Protein AF-A0A926UR91-F1 (afdb_monomer_lite)

Foldseek 3Di:
DAPPDPPPLSLLLLLLLQLLQLCLPARAQGKDFVVSSVVPAPPPYDPVSCVVSVVVCVVQVQWDFDADPVRHTGIIHGHPSVLVSSVVQVPPPPDDHPDDDDDPVSVVSVVVSVVPDDDPPPPPPPPPPPDDDDDD

Organism: NCBI:txid2949581

Sequence (136 aa):
MALIGNDENKIQRAKTRVLLVLWAVAGVDQALGKGKIEPLTRTKEKASDYDEVFAALEADGAIALTRLKNGNIKNATLTQVGFELLGEYLRSPDFEFEGTQIGARMGNYLVKWIAHVPTVAIASDSSTDEAVVAEG

pLDDT: mean 77.17, std 15.92, range [38.97, 93.44]

Structure (mmCIF, N/CA/C/O backbone):
data_AF-A0A926UR91-F1
#
_entry.id   AF-A0A926UR91-F1
#
loop_
_atom_site.group_PDB
_atom_site.id
_atom_site.type_symbol
_atom_site.label_atom_id
_atom_site.label_alt_id
_atom_site.label_comp_id
_atom_site.label_asym_id
_atom_site.label_entity_id
_atom_site.label_seq_id
_atom_site.pdbx_PDB_ins_code
_atom_site.Cartn_x
_atom_site.Cartn_y
_atom_site.Cartn_z
_atom_site.occupancy
_atom_site.B_iso_or_equiv
_atom_site.auth_seq_id
_atom_site.auth_comp_id
_atom_site.auth_asym_id
_atom_site.auth_atom_id
_atom_site.pdbx_PDB_model_num
ATOM 1 N N . MET A 1 1 ? 0.876 11.531 -16.060 1.00 42.91 1 MET A N 1
ATOM 2 C CA . MET A 1 1 ? 0.671 10.383 -16.969 1.00 42.91 1 MET A CA 1
ATOM 3 C C . MET A 1 1 ? -0.262 9.486 -16.197 1.00 42.91 1 MET A C 1
ATOM 5 O O . MET A 1 1 ? 0.096 9.166 -15.074 1.00 42.91 1 MET A O 1
ATOM 9 N N . ALA A 1 2 ? -1.477 9.260 -16.694 1.00 41.19 2 ALA A N 1
ATOM 10 C CA . ALA A 1 2 ? -2.464 8.471 -15.964 1.00 41.19 2 ALA A CA 1
ATOM 11 C C . ALA A 1 2 ? -1.935 7.043 -15.759 1.00 41.19 2 ALA A C 1
ATOM 13 O O . ALA A 1 2 ? -1.176 6.553 -16.599 1.00 41.19 2 ALA A O 1
ATOM 14 N N . LEU A 1 3 ? -2.371 6.371 -14.692 1.00 51.16 3 LEU A N 1
ATOM 15 C CA . LEU A 1 3 ? -2.199 4.916 -14.543 1.00 51.16 3 LEU A CA 1
ATOM 16 C C . LEU A 1 3 ? -2.975 4.124 -15.620 1.00 51.16 3 LEU A C 1
ATOM 18 O O . LEU A 1 3 ? -2.875 2.904 -15.692 1.00 51.16 3 LEU A O 1
ATOM 22 N N . ILE A 1 4 ? -3.712 4.824 -16.490 1.00 45.75 4 ILE A N 1
ATOM 23 C CA . ILE A 1 4 ? -4.507 4.258 -17.572 1.00 45.75 4 ILE A CA 1
ATOM 24 C C . ILE A 1 4 ? -3.596 3.853 -18.731 1.00 45.75 4 ILE A C 1
ATOM 26 O O . ILE A 1 4 ? -3.119 4.679 -19.514 1.00 45.75 4 ILE A O 1
ATOM 30 N N . GLY A 1 5 ? -3.405 2.545 -18.831 1.00 43.03 5 GLY A N 1
ATOM 31 C CA . GLY A 1 5 ? -2.848 1.855 -19.981 1.00 43.03 5 GLY A CA 1
ATOM 32 C C . GLY A 1 5 ? -2.366 0.483 -19.555 1.00 43.03 5 GLY A C 1
ATOM 33 O O . GLY A 1 5 ? -1.215 0.401 -19.163 1.00 43.03 5 GLY A O 1
ATOM 34 N N . ASN A 1 6 ? -3.273 -0.507 -19.577 1.00 50.28 6 ASN A N 1
ATOM 35 C CA . ASN A 1 6 ? -3.139 -1.979 -19.646 1.00 50.28 6 ASN A CA 1
ATOM 36 C C . ASN A 1 6 ? -1.925 -2.717 -19.031 1.00 50.28 6 ASN A C 1
ATOM 38 O O . ASN A 1 6 ? -1.774 -3.916 -19.247 1.00 50.28 6 ASN A O 1
ATOM 42 N N . ASP A 1 7 ? -1.082 -2.049 -18.260 1.00 63.00 7 ASP A N 1
ATOM 43 C CA . ASP A 1 7 ? 0.088 -2.608 -17.613 1.00 63.00 7 ASP A CA 1
ATOM 44 C C . ASP A 1 7 ? -0.348 -3.038 -16.218 1.00 63.00 7 ASP A C 1
ATOM 46 O O . ASP A 1 7 ? -0.222 -2.293 -15.245 1.00 63.00 7 ASP A O 1
ATOM 50 N N . GLU A 1 8 ? -0.885 -4.250 -16.126 1.00 68.38 8 GLU A N 1
ATOM 51 C CA . GLU A 1 8 ? -1.222 -4.924 -14.867 1.00 68.38 8 GLU A CA 1
ATOM 52 C C . GLU A 1 8 ? -0.084 -4.799 -13.836 1.00 68.38 8 GLU A C 1
ATOM 54 O O . GLU A 1 8 ? -0.311 -4.472 -12.670 1.00 68.38 8 GLU A O 1
ATOM 59 N N . ASN A 1 9 ? 1.161 -4.866 -14.317 1.00 76.56 9 ASN A N 1
ATOM 60 C CA . ASN A 1 9 ? 2.378 -4.618 -13.550 1.00 76.56 9 ASN A CA 1
ATOM 61 C C . ASN A 1 9 ? 2.452 -3.219 -12.909 1.00 76.56 9 ASN A C 1
ATOM 63 O O . ASN A 1 9 ? 2.923 -3.090 -11.783 1.00 76.56 9 ASN A O 1
ATOM 67 N N . LYS A 1 10 ? 1.992 -2.146 -13.568 1.00 77.38 10 LYS A N 1
ATOM 68 C CA . LYS A 1 10 ? 1.986 -0.791 -12.977 1.00 77.38 10 LYS A CA 1
ATOM 69 C C . LYS A 1 10 ? 0.974 -0.679 -11.844 1.00 77.38 10 LYS A C 1
ATOM 71 O O . LYS A 1 10 ? 1.279 -0.093 -10.807 1.00 77.38 10 LYS A O 1
ATOM 76 N N . ILE A 1 11 ? -0.216 -1.247 -12.030 1.00 79.06 11 ILE A N 1
ATOM 77 C CA . ILE A 1 11 ? -1.249 -1.265 -10.989 1.00 79.06 11 ILE A CA 1
ATOM 78 C C . ILE A 1 11 ? -0.762 -2.100 -9.805 1.00 79.06 11 ILE A C 1
ATOM 80 O O . ILE A 1 11 ? -0.861 -1.648 -8.667 1.00 79.06 11 ILE A O 1
ATOM 84 N N . GLN A 1 12 ? -0.165 -3.267 -10.058 1.00 84.25 12 GLN A N 1
ATOM 85 C CA . GLN A 1 12 ? 0.404 -4.116 -9.015 1.00 84.25 12 GLN A CA 1
ATOM 86 C C . GLN A 1 12 ? 1.519 -3.400 -8.243 1.00 84.25 12 GLN A C 1
ATOM 88 O O . GLN A 1 12 ? 1.492 -3.373 -7.017 1.00 84.25 12 GLN A O 1
ATOM 93 N N . ARG A 1 13 ? 2.452 -2.724 -8.922 1.00 86.38 13 ARG A N 1
ATOM 94 C CA . ARG A 1 13 ? 3.496 -1.934 -8.249 1.00 86.38 13 ARG A CA 1
ATOM 95 C C . ARG A 1 13 ? 2.903 -0.801 -7.411 1.00 86.38 13 ARG A C 1
ATOM 97 O O . ARG A 1 13 ? 3.319 -0.600 -6.268 1.00 86.38 13 ARG A O 1
ATOM 104 N N . ALA A 1 14 ? 1.884 -0.103 -7.914 1.00 85.56 14 ALA A N 1
ATOM 105 C CA . ALA A 1 14 ? 1.165 0.907 -7.142 1.00 85.56 14 ALA A CA 1
ATOM 106 C C . ALA A 1 14 ? 0.481 0.310 -5.897 1.00 85.56 14 ALA A C 1
ATOM 108 O O . ALA A 1 14 ? 0.626 0.876 -4.809 1.00 85.56 14 ALA A O 1
ATOM 109 N N . LYS A 1 15 ? -0.179 -0.852 -6.029 1.00 88.81 15 LYS A N 1
ATOM 110 C CA . LYS A 1 15 ? -0.749 -1.626 -4.913 1.00 88.81 15 LYS A CA 1
ATOM 111 C C . LYS A 1 15 ? 0.327 -1.957 -3.872 1.00 88.81 15 LYS A C 1
ATOM 113 O O . LYS A 1 15 ? 0.156 -1.623 -2.700 1.00 88.81 15 LYS A O 1
ATOM 118 N N . THR A 1 16 ? 1.468 -2.508 -4.292 1.00 91.06 16 THR A N 1
ATOM 119 C CA . THR A 1 16 ? 2.590 -2.855 -3.403 1.00 91.06 16 THR A CA 1
ATOM 120 C C . THR A 1 16 ? 3.111 -1.643 -2.639 1.00 91.06 16 THR A C 1
ATOM 122 O O . THR A 1 16 ? 3.312 -1.720 -1.429 1.00 91.06 16 THR A O 1
ATOM 125 N N . ARG A 1 17 ? 3.279 -0.489 -3.302 1.00 88.88 17 ARG A N 1
ATOM 126 C CA . ARG A 1 17 ? 3.713 0.754 -2.636 1.00 88.88 17 ARG A CA 1
ATOM 127 C C . ARG A 1 17 ? 2.721 1.199 -1.560 1.00 88.88 17 ARG A C 1
ATOM 129 O O . ARG A 1 17 ? 3.149 1.595 -0.478 1.00 88.88 17 ARG A O 1
ATOM 136 N N . VAL A 1 18 ? 1.417 1.136 -1.841 1.00 88.81 18 VAL A N 1
ATOM 137 C CA . VAL A 1 18 ? 0.369 1.501 -0.873 1.00 88.81 18 VAL A CA 1
ATOM 138 C C . VAL A 1 18 ? 0.404 0.568 0.336 1.00 88.81 18 VAL A C 1
ATOM 140 O O . VAL A 1 18 ? 0.469 1.048 1.469 1.00 88.81 18 VAL A O 1
ATOM 143 N N . LEU A 1 19 ? 0.430 -0.746 0.107 1.00 92.00 19 LEU A N 1
ATOM 144 C CA . LEU A 1 19 ? 0.460 -1.749 1.173 1.00 92.00 19 LEU A CA 1
ATOM 145 C C . LEU A 1 19 ? 1.725 -1.633 2.037 1.00 92.00 19 LEU A C 1
ATOM 147 O O . LEU A 1 19 ? 1.632 -1.624 3.265 1.00 92.00 19 LEU A O 1
ATOM 151 N N . LEU A 1 20 ? 2.895 -1.451 1.414 1.00 92.25 20 LEU A N 1
ATOM 152 C CA . LEU A 1 20 ? 4.171 -1.303 2.119 1.00 92.25 20 LEU A CA 1
ATOM 153 C C . LEU A 1 20 ? 4.178 -0.081 3.042 1.00 92.25 20 LEU A C 1
ATOM 155 O O . LEU A 1 20 ? 4.716 -0.132 4.146 1.00 92.25 20 LEU A O 1
ATOM 159 N N . VAL A 1 21 ? 3.563 1.023 2.618 1.00 89.75 21 VAL A N 1
ATOM 160 C CA . VAL A 1 21 ? 3.482 2.240 3.436 1.00 89.75 21 VAL A CA 1
ATOM 161 C C . VAL A 1 21 ? 2.463 2.145 4.541 1.00 89.75 21 VAL A C 1
ATOM 163 O O . VAL A 1 21 ? 2.750 2.599 5.648 1.00 89.75 21 VAL A O 1
ATOM 166 N N . LEU A 1 22 ? 1.304 1.551 4.273 1.00 90.44 22 LEU A N 1
ATOM 167 C CA . LEU A 1 22 ? 0.333 1.283 5.325 1.00 90.44 22 LEU A CA 1
ATOM 168 C C . LEU A 1 22 ? 0.973 0.443 6.431 1.00 90.44 22 LEU A C 1
ATOM 170 O O . LEU A 1 22 ? 0.940 0.838 7.597 1.00 90.44 22 LEU A O 1
ATOM 174 N N . TRP A 1 23 ? 1.671 -0.627 6.048 1.00 92.94 23 TRP A N 1
ATOM 175 C CA . TRP A 1 23 ? 2.408 -1.461 6.985 1.00 92.94 23 TRP A CA 1
ATOM 176 C C . TRP A 1 23 ? 3.509 -0.686 7.724 1.00 92.94 23 TRP A C 1
ATOM 178 O O . TRP A 1 23 ? 3.584 -0.723 8.947 1.00 92.94 23 TRP A O 1
ATOM 188 N N . ALA A 1 24 ? 4.356 0.061 7.014 1.00 90.19 24 ALA A N 1
ATOM 189 C CA . ALA A 1 24 ? 5.521 0.688 7.635 1.00 90.19 24 ALA A CA 1
ATOM 190 C C . ALA A 1 24 ? 5.196 1.916 8.505 1.00 90.19 24 ALA A C 1
ATOM 192 O O . ALA A 1 24 ? 6.011 2.296 9.350 1.00 90.19 24 ALA A O 1
ATOM 193 N N . VAL A 1 25 ? 4.058 2.579 8.268 1.00 88.44 25 VAL A N 1
ATOM 194 C CA . VAL A 1 25 ? 3.656 3.799 8.989 1.00 88.44 25 VAL A CA 1
ATOM 195 C C . VAL A 1 25 ? 2.644 3.512 10.094 1.00 88.44 25 VAL A C 1
ATOM 197 O O . VAL A 1 25 ? 2.725 4.152 11.142 1.00 88.44 25 VAL A O 1
ATOM 200 N N . ALA A 1 26 ? 1.694 2.605 9.863 1.00 86.81 26 ALA A N 1
ATOM 201 C CA . ALA A 1 26 ? 0.642 2.272 10.823 1.00 86.81 26 ALA A CA 1
ATOM 202 C C . ALA A 1 26 ? 0.734 0.817 11.308 1.00 86.81 26 ALA A C 1
ATOM 204 O O . ALA A 1 26 ? 0.497 0.546 12.476 1.00 86.81 26 ALA A O 1
ATOM 205 N N . GLY A 1 27 ? 1.133 -0.115 10.446 1.00 86.31 27 GLY A N 1
ATOM 206 C CA . GLY A 1 27 ? 1.093 -1.544 10.752 1.00 86.31 27 GLY A CA 1
ATOM 207 C C . GLY A 1 27 ? -0.244 -2.175 10.367 1.00 86.31 27 GLY A C 1
ATOM 208 O O . GLY A 1 27 ? -1.081 -1.550 9.713 1.00 86.31 27 GLY A O 1
ATOM 209 N N . VAL A 1 28 ? -0.419 -3.442 10.738 1.00 87.44 28 VAL A N 1
ATOM 210 C CA . VAL A 1 28 ? -1.650 -4.205 10.475 1.00 87.44 28 VAL A CA 1
ATOM 211 C C . VAL A 1 28 ? -2.744 -3.767 11.454 1.00 87.44 28 VAL A C 1
ATOM 213 O O . VAL A 1 28 ? -2.456 -3.448 12.607 1.00 87.44 28 VAL A O 1
ATOM 216 N N . ASP A 1 29 ? -3.985 -3.690 10.973 1.00 86.94 29 ASP A N 1
ATOM 217 C CA . ASP A 1 29 ? -5.195 -3.299 11.712 1.00 86.94 29 ASP A CA 1
ATOM 218 C C . ASP A 1 29 ? -5.199 -1.869 12.284 1.00 86.94 29 ASP A C 1
ATOM 220 O O . ASP A 1 29 ? -6.117 -1.473 13.008 1.00 86.94 29 ASP A O 1
ATOM 224 N N . GLN A 1 30 ? -4.222 -1.039 11.907 1.00 87.00 30 GLN A N 1
ATOM 225 C CA . GLN A 1 30 ? -4.171 0.371 12.286 1.00 87.00 30 GLN A CA 1
ATOM 226 C C . GLN A 1 30 ? -4.584 1.297 11.140 1.00 87.00 30 GLN A C 1
ATOM 228 O O . GLN A 1 30 ? -4.108 1.200 10.009 1.00 87.00 30 GLN A O 1
ATOM 233 N N . ALA A 1 31 ? -5.465 2.245 11.457 1.00 85.69 31 ALA A N 1
ATOM 234 C CA . ALA A 1 31 ? -5.973 3.207 10.490 1.00 85.69 31 ALA A CA 1
ATOM 235 C C . ALA A 1 31 ? -4.945 4.308 10.186 1.00 85.69 31 ALA A C 1
ATOM 237 O O . ALA A 1 31 ? -4.503 5.036 11.078 1.00 85.69 31 ALA A O 1
ATOM 238 N N . LEU A 1 32 ? -4.642 4.503 8.902 1.00 84.75 32 LEU A N 1
ATOM 239 C CA . LEU A 1 32 ? -3.790 5.574 8.399 1.00 84.75 32 LEU A CA 1
ATOM 240 C C . LEU A 1 32 ? -4.599 6.566 7.561 1.00 84.75 32 LEU A C 1
ATOM 242 O O . LEU A 1 32 ? -5.298 6.184 6.628 1.00 84.75 32 LEU A O 1
ATOM 246 N N . GLY A 1 33 ? -4.484 7.862 7.853 1.00 81.19 33 GLY A N 1
ATOM 247 C CA . GLY A 1 33 ? -5.152 8.898 7.059 1.00 81.19 33 GLY A CA 1
ATOM 248 C C . GLY A 1 33 ? -4.628 8.972 5.619 1.00 81.19 33 GLY A C 1
ATOM 249 O O . GLY A 1 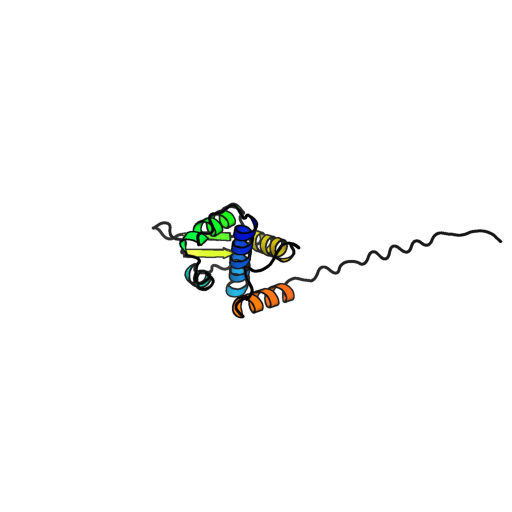33 ? -3.412 8.933 5.416 1.00 81.19 33 GLY A O 1
ATOM 250 N N . LYS A 1 34 ? -5.520 9.161 4.629 1.00 74.62 34 LYS A N 1
ATOM 251 C CA . LYS A 1 34 ? -5.174 9.235 3.187 1.00 74.62 34 LYS A CA 1
ATOM 252 C C . LYS A 1 34 ? -4.044 10.234 2.909 1.00 74.62 34 LYS A C 1
ATOM 254 O O . LYS A 1 34 ? -3.113 9.921 2.174 1.00 74.62 34 LYS A O 1
ATOM 259 N N . GLY A 1 35 ? -4.057 11.384 3.586 1.00 69.38 35 GLY A N 1
ATOM 260 C CA . GLY A 1 35 ? -3.032 12.426 3.442 1.00 69.38 35 GLY A CA 1
ATOM 261 C C . GLY A 1 35 ? -1.617 12.021 3.886 1.00 69.38 35 GLY A C 1
ATOM 262 O O . GLY A 1 35 ? -0.659 12.710 3.560 1.00 69.38 35 GLY A O 1
ATOM 263 N N . LYS A 1 36 ? -1.446 10.909 4.617 1.00 72.75 36 LYS A N 1
ATOM 264 C CA . LYS A 1 36 ? -0.123 10.326 4.918 1.00 72.75 36 LYS A CA 1
ATOM 265 C C . LYS A 1 36 ? 0.339 9.317 3.860 1.00 72.75 36 LYS A C 1
ATOM 267 O O . LYS A 1 36 ? 1.530 9.018 3.810 1.00 72.75 36 LYS A O 1
ATOM 272 N N . ILE A 1 37 ? -0.579 8.844 3.016 1.00 69.88 37 ILE A N 1
ATOM 273 C CA . ILE A 1 37 ? -0.323 7.951 1.877 1.00 69.88 37 ILE A CA 1
ATOM 274 C C . ILE A 1 37 ? -0.037 8.774 0.610 1.00 69.88 37 ILE A C 1
ATOM 276 O O . ILE A 1 37 ? 0.885 8.462 -0.131 1.00 69.88 37 ILE A O 1
ATOM 280 N N . GLU A 1 38 ? -0.744 9.889 0.405 1.00 61.56 38 GLU A N 1
ATOM 281 C CA . GLU A 1 38 ? -0.512 10.859 -0.682 1.00 61.56 38 GLU A CA 1
ATOM 282 C C . GLU A 1 38 ? 0.929 11.373 -0.881 1.00 61.56 38 GLU A C 1
ATOM 284 O O . GLU A 1 38 ? 1.318 11.519 -2.042 1.00 61.56 38 GLU A O 1
ATOM 289 N N . PRO A 1 39 ? 1.768 11.616 0.152 1.00 55.59 39 PRO A N 1
ATOM 290 C CA . PRO A 1 39 ? 3.151 12.066 -0.042 1.00 55.59 39 PRO A CA 1
ATOM 291 C C . PRO A 1 39 ? 4.053 11.043 -0.752 1.00 55.59 39 PRO A C 1
ATOM 293 O O . PRO A 1 39 ? 5.247 11.294 -0.906 1.00 55.59 39 PRO A O 1
ATOM 296 N N . LEU A 1 40 ? 3.510 9.893 -1.162 1.00 57.19 40 LEU A N 1
ATOM 297 C CA . LEU A 1 40 ? 4.177 8.908 -2.004 1.00 57.19 40 LEU A CA 1
ATOM 298 C C . LEU A 1 40 ? 3.845 8.980 -3.489 1.00 57.19 40 LEU A C 1
ATOM 300 O O . LEU A 1 40 ? 4.503 8.291 -4.270 1.00 57.19 40 LEU A O 1
ATOM 304 N N . THR A 1 41 ? 2.840 9.762 -3.874 1.00 57.75 41 THR A N 1
ATOM 305 C CA . THR A 1 41 ? 2.542 9.988 -5.289 1.00 57.75 41 THR A CA 1
ATOM 306 C C . THR A 1 41 ? 3.799 10.524 -5.973 1.00 57.75 41 THR A C 1
ATOM 308 O O . THR A 1 41 ? 4.451 11.455 -5.484 1.00 57.75 41 THR A O 1
ATOM 311 N N . ARG A 1 42 ? 4.213 9.903 -7.085 1.00 61.84 42 ARG A N 1
ATOM 312 C CA . ARG A 1 42 ? 5.339 10.435 -7.865 1.00 61.84 42 ARG A CA 1
ATOM 313 C C . ARG A 1 42 ? 4.980 11.834 -8.355 1.00 61.84 42 ARG A C 1
ATOM 315 O O . ARG A 1 42 ? 3.817 12.146 -8.572 1.00 61.84 42 ARG A O 1
ATOM 322 N N . THR A 1 43 ? 5.986 12.636 -8.695 1.00 55.25 43 THR A N 1
ATOM 323 C CA . THR A 1 43 ? 5.839 14.005 -9.235 1.00 55.25 43 THR A CA 1
ATOM 324 C C . THR A 1 43 ? 4.899 14.124 -10.456 1.00 55.25 43 THR A C 1
ATOM 326 O O . THR A 1 43 ? 4.549 15.229 -10.855 1.00 55.25 43 THR A O 1
ATOM 329 N N . LYS A 1 44 ? 4.496 13.006 -11.084 1.00 57.16 44 LYS A N 1
ATOM 330 C CA . LYS A 1 44 ? 3.596 12.946 -12.250 1.00 57.16 44 LYS A CA 1
ATOM 331 C C . LYS A 1 44 ? 2.314 12.120 -12.041 1.00 57.16 44 LYS A C 1
ATOM 333 O O . LYS A 1 44 ? 1.557 11.991 -13.009 1.00 57.16 44 LYS A O 1
ATOM 338 N N . GLU A 1 45 ? 2.098 11.562 -10.851 1.00 64.19 45 GLU A N 1
ATOM 339 C CA . GLU A 1 45 ? 0.894 10.811 -10.471 1.00 64.19 45 GLU A CA 1
ATOM 340 C C . GLU A 1 45 ? -0.022 11.725 -9.649 1.00 64.19 45 GLU A C 1
ATOM 342 O O . GLU A 1 45 ? 0.445 12.525 -8.837 1.00 64.19 45 GLU A O 1
ATOM 347 N N . LYS A 1 46 ? -1.329 11.645 -9.882 1.00 63.69 46 LYS A N 1
ATOM 348 C CA . LYS A 1 46 ? -2.336 12.434 -9.169 1.00 63.69 46 LYS A CA 1
ATOM 349 C C . LYS A 1 46 ? -3.020 11.579 -8.112 1.00 63.69 46 LYS A C 1
ATOM 351 O O . LYS A 1 46 ? -3.143 10.369 -8.264 1.00 63.69 46 LYS A O 1
ATOM 356 N N . ALA A 1 47 ? -3.565 12.226 -7.084 1.00 65.06 47 ALA A N 1
ATOM 357 C CA . ALA A 1 47 ? -4.381 11.558 -6.069 1.00 65.06 47 ALA A CA 1
ATOM 358 C C . ALA A 1 47 ? -5.551 10.751 -6.671 1.00 65.06 47 ALA A C 1
ATOM 360 O O . ALA A 1 47 ? -5.886 9.694 -6.148 1.00 65.06 47 ALA A O 1
ATOM 361 N N . SER A 1 48 ? -6.117 11.218 -7.7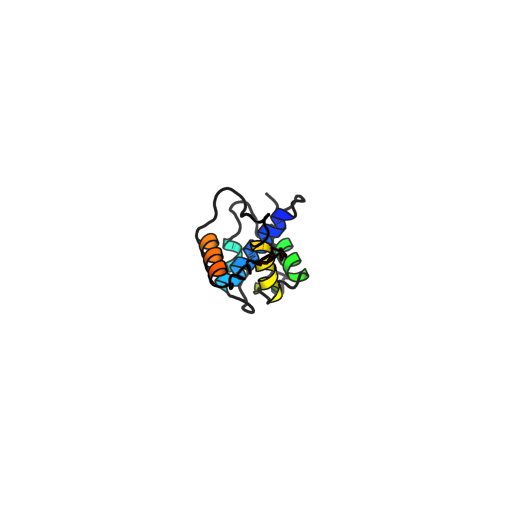91 1.00 69.31 48 SER A N 1
ATOM 362 C CA . SER A 1 48 ? -7.187 10.532 -8.525 1.00 69.31 48 SER A CA 1
ATOM 363 C C . SER A 1 48 ? -6.740 9.225 -9.179 1.00 69.31 48 SER A C 1
ATOM 365 O O . SER A 1 48 ? -7.539 8.307 -9.291 1.00 69.31 48 SER A O 1
ATOM 367 N N . ASP A 1 49 ? -5.472 9.119 -9.593 1.00 69.25 49 ASP A N 1
ATOM 368 C CA . ASP A 1 49 ? -4.951 7.881 -10.186 1.00 69.25 49 ASP A CA 1
ATOM 369 C C . ASP A 1 49 ? -4.960 6.745 -9.141 1.00 69.25 49 ASP A C 1
ATOM 371 O O . ASP A 1 49 ? -5.160 5.579 -9.459 1.00 69.25 49 ASP A O 1
ATOM 375 N N . TYR A 1 50 ? -4.815 7.088 -7.861 1.00 76.50 50 TYR A N 1
ATOM 376 C CA . TYR A 1 50 ? -4.800 6.119 -6.770 1.00 76.50 50 TYR A CA 1
ATOM 377 C C . TYR A 1 50 ? -6.188 5.668 -6.317 1.00 76.50 50 TYR A C 1
ATOM 379 O O . TYR A 1 50 ? -6.277 4.679 -5.592 1.00 76.50 50 TYR A O 1
ATOM 387 N N . ASP A 1 51 ? -7.267 6.343 -6.718 1.00 79.75 51 ASP A N 1
ATOM 388 C CA . ASP A 1 51 ? -8.613 5.957 -6.289 1.00 79.75 51 ASP A CA 1
ATOM 389 C C . ASP A 1 51 ? -8.992 4.562 -6.828 1.00 79.75 51 ASP A C 1
ATOM 391 O O . ASP A 1 51 ? -9.572 3.764 -6.092 1.00 79.75 51 ASP A O 1
ATOM 395 N N . GLU A 1 52 ? -8.567 4.211 -8.048 1.00 80.38 52 GLU A N 1
ATOM 396 C CA . GLU A 1 52 ? -8.725 2.858 -8.610 1.00 80.38 52 GLU A CA 1
ATOM 397 C C . GLU A 1 52 ? -7.873 1.819 -7.869 1.00 80.38 52 GLU A C 1
ATOM 399 O O . GLU A 1 52 ? -8.329 0.706 -7.611 1.00 80.38 52 GLU A O 1
ATOM 404 N N . VAL A 1 53 ? -6.655 2.189 -7.459 1.00 85.19 53 VAL A N 1
ATOM 405 C CA . VAL A 1 53 ? -5.771 1.319 -6.664 1.00 85.19 53 VAL A CA 1
ATOM 406 C C . VAL A 1 53 ? -6.400 1.022 -5.303 1.00 85.19 53 VAL A C 1
ATOM 408 O O . VAL A 1 53 ? -6.426 -0.131 -4.878 1.00 85.19 53 VAL A O 1
ATOM 411 N N . PHE A 1 54 ? -6.942 2.041 -4.632 1.00 86.69 54 PHE A N 1
ATOM 412 C CA . PHE A 1 54 ? -7.648 1.872 -3.363 1.00 86.69 54 PHE A CA 1
ATOM 413 C C . PHE A 1 54 ? -8.919 1.035 -3.524 1.00 86.69 54 PHE A C 1
ATOM 415 O O . PHE A 1 54 ? -9.164 0.169 -2.691 1.00 86.69 54 PHE A O 1
ATOM 422 N N . ALA A 1 55 ? -9.695 1.251 -4.588 1.00 86.56 55 ALA A N 1
ATOM 423 C CA . ALA A 1 55 ? -10.885 0.454 -4.869 1.00 86.56 55 ALA A CA 1
ATOM 424 C C . ALA A 1 55 ? -10.541 -1.020 -5.129 1.00 86.56 55 ALA A C 1
ATOM 426 O O . ALA A 1 55 ? -11.206 -1.903 -4.597 1.00 86.56 55 ALA A O 1
ATOM 427 N N . ALA A 1 56 ? -9.479 -1.290 -5.893 1.00 87.88 56 ALA A N 1
ATOM 428 C CA . ALA A 1 56 ? -9.028 -2.650 -6.160 1.00 87.88 56 ALA A CA 1
ATOM 429 C C . ALA A 1 56 ? -8.526 -3.341 -4.882 1.00 87.88 56 ALA A C 1
ATOM 431 O O . ALA A 1 56 ? -8.908 -4.470 -4.612 1.00 87.88 56 ALA A O 1
ATOM 432 N N . LEU A 1 57 ? -7.734 -2.653 -4.053 1.00 90.12 57 LEU A N 1
ATOM 433 C CA . LEU A 1 57 ? -7.277 -3.199 -2.770 1.00 90.12 57 LEU A CA 1
ATOM 434 C C . LEU A 1 57 ? -8.424 -3.428 -1.773 1.00 90.12 57 LEU A C 1
ATOM 436 O O . LEU A 1 57 ? -8.361 -4.363 -0.980 1.00 90.12 57 LEU A O 1
ATOM 440 N N . GLU A 1 58 ? -9.452 -2.577 -1.784 1.00 90.75 58 GLU A N 1
ATOM 441 C CA . GLU A 1 58 ? -10.660 -2.769 -0.972 1.00 90.75 58 GLU A CA 1
ATOM 442 C C . GLU A 1 58 ? -11.462 -3.985 -1.464 1.00 90.75 58 GLU A C 1
ATOM 444 O O . GLU A 1 58 ? -11.905 -4.791 -0.649 1.00 90.75 58 GLU A O 1
ATOM 449 N N . ALA A 1 59 ? -11.589 -4.163 -2.784 1.00 90.25 59 ALA A N 1
ATOM 450 C CA . ALA A 1 59 ? -12.242 -5.326 -3.387 1.00 90.25 59 ALA A CA 1
ATOM 451 C C . ALA A 1 59 ? -11.494 -6.640 -3.101 1.00 90.25 59 ALA A C 1
ATOM 453 O O . ALA A 1 59 ? -12.130 -7.650 -2.807 1.00 90.25 59 ALA A O 1
ATOM 454 N N . ASP A 1 60 ? -10.160 -6.602 -3.109 1.00 88.38 60 ASP A N 1
ATOM 455 C CA . ASP A 1 60 ? -9.289 -7.730 -2.755 1.00 88.38 60 ASP A CA 1
ATOM 456 C C . ASP A 1 60 ? -9.301 -8.023 -1.234 1.00 88.38 60 ASP A C 1
ATOM 458 O O . ASP A 1 60 ? -8.651 -8.957 -0.768 1.00 88.38 60 ASP A O 1
ATOM 462 N N . GLY A 1 61 ? -9.989 -7.206 -0.422 1.00 90.62 61 GLY A N 1
ATOM 463 C CA . GLY A 1 61 ? -9.994 -7.314 1.040 1.00 90.62 61 GLY A CA 1
ATOM 464 C C . GLY A 1 61 ? -8.650 -6.969 1.693 1.00 90.62 61 GLY A C 1
ATOM 465 O O . GLY A 1 61 ? -8.480 -7.160 2.899 1.00 90.62 61 GLY A O 1
ATOM 466 N N . ALA A 1 62 ? -7.697 -6.445 0.920 1.00 91.81 62 ALA A N 1
ATOM 467 C CA . ALA A 1 62 ? -6.344 -6.110 1.351 1.00 91.81 62 ALA A CA 1
ATOM 468 C C . ALA A 1 62 ? -6.310 -4.887 2.281 1.00 91.81 62 ALA A C 1
ATOM 470 O O . ALA A 1 62 ? -5.424 -4.741 3.127 1.00 91.81 62 ALA A O 1
ATOM 471 N N . ILE A 1 63 ? -7.277 -3.985 2.118 1.00 92.19 63 ILE A N 1
ATOM 472 C CA . ILE A 1 63 ? -7.429 -2.807 2.965 1.00 92.19 63 ILE A CA 1
ATOM 473 C C . ILE A 1 63 ? -8.895 -2.582 3.321 1.00 92.19 63 ILE A C 1
ATOM 475 O O . ILE A 1 63 ? -9.792 -2.873 2.537 1.00 92.19 63 ILE A O 1
ATOM 47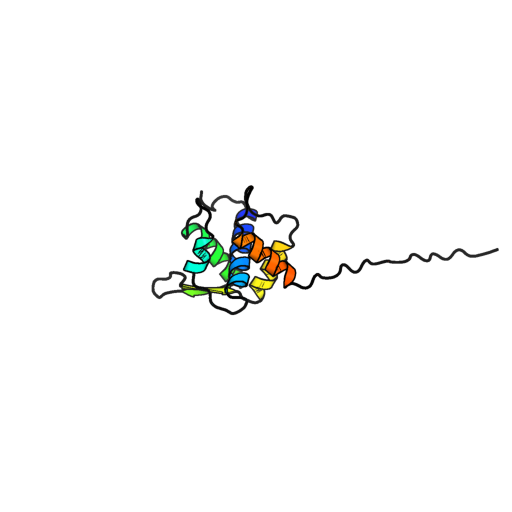9 N N . ALA A 1 64 ? -9.129 -1.976 4.479 1.00 91.75 64 ALA A N 1
ATOM 480 C CA . ALA A 1 64 ? -10.426 -1.424 4.843 1.00 91.75 64 ALA A CA 1
ATOM 481 C C . ALA A 1 64 ? -10.385 0.102 4.708 1.00 91.75 64 ALA A C 1
ATOM 483 O O . ALA A 1 64 ? -9.523 0.761 5.301 1.00 91.75 64 ALA A O 1
ATOM 484 N N . LEU A 1 65 ? -11.314 0.683 3.946 1.00 89.69 65 LEU A N 1
ATOM 485 C CA . LEU A 1 65 ? -11.405 2.132 3.781 1.00 89.69 65 LEU A CA 1
ATOM 486 C C . LEU A 1 65 ? -12.494 2.710 4.680 1.00 89.69 65 LEU A C 1
ATOM 488 O O . LEU A 1 65 ? -13.641 2.277 4.692 1.00 89.69 65 LEU A O 1
ATOM 492 N N . THR A 1 66 ? -12.156 3.771 5.406 1.00 87.62 66 THR A N 1
ATOM 493 C CA . THR A 1 66 ? -13.152 4.623 6.059 1.00 87.62 66 THR A CA 1
ATOM 494 C C . THR A 1 66 ? -13.371 5.851 5.196 1.00 87.62 66 THR A C 1
ATOM 496 O O . THR A 1 66 ? -12.427 6.603 4.950 1.00 87.62 66 THR A O 1
ATOM 499 N N . ARG A 1 67 ? -14.609 6.094 4.761 1.00 88.12 67 ARG A N 1
ATOM 500 C CA . ARG A 1 67 ? -14.967 7.241 3.915 1.00 88.12 67 ARG A CA 1
ATOM 501 C C . ARG A 1 67 ? -15.642 8.349 4.731 1.00 88.12 67 ARG A C 1
ATOM 503 O O . ARG A 1 67 ? -16.321 8.097 5.724 1.00 88.12 67 ARG A O 1
ATOM 510 N N . LEU A 1 68 ? -15.422 9.597 4.334 1.00 84.50 68 LEU A N 1
ATOM 511 C CA . LEU A 1 68 ? -16.149 10.764 4.827 1.00 84.50 68 LEU A CA 1
ATOM 512 C C . LEU A 1 68 ? -17.576 10.779 4.260 1.00 84.50 68 LEU A C 1
ATOM 514 O O . LEU A 1 68 ? -17.876 10.117 3.270 1.00 84.50 68 LEU A O 1
ATOM 518 N N . LYS A 1 69 ? -18.453 11.606 4.847 1.00 81.69 69 LYS A N 1
ATOM 519 C CA . LYS A 1 69 ? -19.849 11.770 4.394 1.00 81.69 69 LYS A CA 1
ATOM 520 C C . LYS A 1 69 ? -19.981 12.205 2.927 1.00 81.69 69 LYS A C 1
ATOM 522 O O . LYS A 1 69 ? -21.020 11.983 2.326 1.00 81.69 69 LYS A O 1
ATOM 527 N N . ASN A 1 70 ? -18.945 12.826 2.365 1.00 82.06 70 ASN A N 1
ATOM 528 C CA . ASN A 1 70 ? -18.883 13.256 0.967 1.00 82.06 70 ASN A CA 1
ATOM 529 C C . ASN A 1 70 ? -18.309 12.185 0.016 1.00 82.06 70 ASN A C 1
ATOM 531 O O . ASN A 1 70 ? -18.049 12.492 -1.140 1.00 82.06 70 ASN A O 1
ATOM 535 N N . GLY A 1 71 ? -18.068 10.961 0.496 1.00 76.56 71 GLY A N 1
ATOM 536 C CA . GLY A 1 71 ? -17.533 9.852 -0.298 1.00 76.56 71 GLY A CA 1
ATOM 537 C C . GLY A 1 71 ? -16.005 9.779 -0.365 1.00 76.56 71 GLY A C 1
ATOM 538 O O . GLY A 1 71 ? -15.476 8.748 -0.776 1.00 76.56 71 GLY A O 1
ATOM 539 N N . ASN A 1 72 ? -15.282 10.807 0.097 1.00 79.00 72 ASN A N 1
ATOM 540 C CA . ASN A 1 72 ? -13.818 10.822 0.053 1.00 79.00 72 ASN A CA 1
ATOM 541 C C . ASN A 1 72 ? -13.212 9.841 1.063 1.00 79.00 72 ASN A C 1
ATOM 543 O O . ASN A 1 72 ? -13.650 9.770 2.211 1.00 79.00 72 ASN A O 1
ATOM 547 N N . ILE A 1 73 ? -12.148 9.139 0.672 1.00 81.56 73 ILE A N 1
ATOM 548 C CA . ILE A 1 73 ? -11.398 8.256 1.575 1.00 81.56 73 ILE A CA 1
ATOM 549 C C . ILE A 1 73 ? -10.756 9.101 2.687 1.00 81.56 73 ILE A C 1
ATOM 551 O O . ILE A 1 73 ? -9.945 9.988 2.422 1.00 81.56 73 ILE A O 1
ATOM 555 N N . LYS A 1 74 ? -11.126 8.817 3.940 1.00 84.19 74 LYS A N 1
ATOM 556 C CA . LYS A 1 74 ? -10.561 9.431 5.147 1.00 84.19 74 LYS A CA 1
ATOM 557 C C . LYS A 1 74 ? -9.311 8.679 5.580 1.00 84.19 74 LYS A C 1
ATOM 559 O O . LYS A 1 74 ? -8.235 9.264 5.674 1.00 84.19 74 LYS A O 1
ATOM 564 N N . ASN A 1 75 ? -9.483 7.383 5.824 1.00 86.69 75 ASN A N 1
ATOM 565 C CA . ASN A 1 75 ? -8.461 6.491 6.346 1.00 86.69 75 ASN A CA 1
ATOM 566 C C . ASN A 1 75 ? -8.451 5.188 5.546 1.00 86.69 75 ASN A C 1
ATOM 568 O O . ASN A 1 75 ? -9.499 4.755 5.067 1.00 86.69 75 ASN A O 1
ATOM 572 N N . ALA A 1 76 ? -7.285 4.562 5.470 1.00 88.50 76 ALA A N 1
ATOM 573 C CA . ALA A 1 76 ? -7.099 3.200 5.007 1.00 88.50 76 ALA A CA 1
ATOM 574 C C . ALA A 1 76 ? -6.422 2.394 6.118 1.00 88.50 76 ALA A C 1
ATOM 576 O O . ALA A 1 76 ? -5.485 2.876 6.756 1.00 88.50 76 ALA A O 1
ATOM 577 N N . THR A 1 77 ? -6.904 1.184 6.342 1.00 91.12 77 THR A N 1
ATOM 578 C CA . THR A 1 77 ? -6.353 0.235 7.307 1.00 91.12 77 THR A CA 1
ATOM 579 C C . THR A 1 77 ? -5.849 -0.973 6.541 1.00 91.12 77 THR A C 1
ATOM 581 O O . THR A 1 77 ? -6.580 -1.502 5.707 1.00 91.12 77 THR A O 1
ATOM 584 N N . LEU A 1 78 ? -4.620 -1.406 6.813 1.00 93.12 78 LEU A N 1
ATOM 585 C CA . LEU A 1 78 ? -4.092 -2.649 6.259 1.00 93.12 78 LEU A CA 1
ATOM 586 C C . LEU A 1 78 ? -4.719 -3.837 6.986 1.00 93.12 78 LEU A C 1
ATOM 588 O O . LEU A 1 78 ? -4.645 -3.895 8.211 1.00 93.12 78 LEU A O 1
ATOM 592 N N . THR A 1 79 ? -5.307 -4.772 6.247 1.00 93.44 79 THR A N 1
ATOM 593 C CA . THR A 1 79 ? -5.801 -6.030 6.819 1.00 93.44 79 THR A CA 1
ATOM 594 C C . THR A 1 79 ? -4.696 -7.083 6.820 1.00 93.44 79 THR A C 1
ATOM 596 O O . THR A 1 79 ? -3.673 -6.938 6.144 1.00 93.44 79 THR A O 1
ATOM 599 N N . GLN A 1 80 ? -4.923 -8.188 7.529 1.00 92.56 80 GLN A N 1
ATOM 600 C CA . GLN A 1 80 ? -4.032 -9.346 7.467 1.00 92.56 80 GLN A CA 1
ATOM 601 C C . GLN A 1 80 ? -3.871 -9.880 6.029 1.00 92.56 80 GLN A C 1
ATOM 603 O O . GLN A 1 80 ? -2.752 -10.145 5.594 1.00 92.56 80 GLN A O 1
ATOM 608 N N . VAL A 1 81 ? -4.964 -9.927 5.259 1.00 92.44 81 VAL A N 1
ATOM 609 C CA . VAL A 1 81 ? -4.955 -10.317 3.836 1.00 92.44 81 VAL A CA 1
ATOM 610 C C . VAL A 1 81 ? -4.046 -9.394 3.022 1.00 92.44 81 VAL A C 1
ATOM 612 O O . VAL A 1 81 ? -3.258 -9.847 2.196 1.00 92.44 81 VAL A O 1
ATOM 615 N N . GLY A 1 82 ? -4.090 -8.086 3.285 1.00 92.19 82 GLY A N 1
ATOM 616 C CA . GLY A 1 82 ? -3.221 -7.131 2.602 1.00 92.19 82 GLY A CA 1
ATOM 617 C C . GLY A 1 82 ? -1.747 -7.291 2.952 1.00 92.19 82 GLY A C 1
ATOM 618 O O . GLY A 1 82 ? -0.890 -7.037 2.106 1.00 92.19 82 GLY A O 1
ATOM 619 N N . PHE A 1 83 ? -1.432 -7.720 4.174 1.00 92.88 83 PHE A N 1
ATOM 620 C CA . PHE A 1 83 ? -0.056 -8.017 4.565 1.00 92.88 83 PHE A CA 1
ATOM 621 C C . PHE A 1 83 ? 0.489 -9.272 3.864 1.00 92.88 83 PHE A C 1
ATOM 623 O O . PHE A 1 83 ? 1.648 -9.288 3.446 1.00 92.88 83 PHE A O 1
ATOM 630 N N . GLU A 1 84 ? -0.344 -10.294 3.678 1.00 92.06 84 GLU A N 1
ATOM 631 C CA . GLU A 1 84 ? 0.010 -11.498 2.916 1.00 92.06 84 GLU A CA 1
ATOM 632 C C . GLU A 1 84 ? 0.234 -11.175 1.435 1.00 92.06 84 GLU A C 1
ATOM 634 O O . GLU A 1 84 ? 1.296 -11.500 0.897 1.00 92.06 84 GLU A O 1
ATOM 639 N N . LEU A 1 85 ? -0.687 -10.425 0.819 1.00 92.19 85 LEU A N 1
ATOM 640 C CA . LEU A 1 85 ? -0.556 -9.944 -0.562 1.00 92.19 85 LEU A CA 1
ATOM 641 C C . LEU A 1 85 ? 0.682 -9.067 -0.761 1.00 92.19 85 LEU A C 1
ATOM 643 O O . LEU A 1 85 ? 1.371 -9.182 -1.771 1.00 92.19 85 LEU A O 1
ATOM 647 N N . LEU A 1 86 ? 1.012 -8.210 0.211 1.00 93.00 86 LEU A N 1
ATOM 648 C CA . LEU A 1 86 ? 2.253 -7.437 0.183 1.00 93.00 86 LEU A CA 1
ATOM 649 C C . LEU A 1 86 ? 3.473 -8.360 0.077 1.00 93.00 86 LEU A C 1
ATOM 651 O O . LEU A 1 86 ? 4.387 -8.084 -0.699 1.00 93.00 86 LEU A O 1
ATOM 655 N N . GLY A 1 87 ? 3.488 -9.453 0.840 1.00 91.50 87 GLY A N 1
ATOM 656 C CA . GLY A 1 87 ? 4.569 -10.428 0.784 1.00 91.50 87 GLY A CA 1
ATOM 657 C C . GLY A 1 87 ? 4.612 -11.233 -0.503 1.00 91.50 87 GLY A C 1
ATOM 658 O O . GLY A 1 87 ? 5.704 -11.532 -0.978 1.00 91.50 87 GLY A O 1
ATOM 659 N N . GLU A 1 88 ? 3.464 -11.562 -1.082 1.00 90.94 88 GLU A N 1
ATOM 660 C CA . GLU A 1 88 ? 3.385 -12.207 -2.393 1.00 90.94 88 GLU A CA 1
ATOM 661 C C . GLU A 1 88 ? 3.948 -11.295 -3.488 1.00 90.94 88 GLU A C 1
ATOM 663 O O . GLU A 1 88 ? 4.846 -11.691 -4.229 1.00 90.94 88 GLU A O 1
ATOM 668 N N . TYR A 1 89 ? 3.514 -10.034 -3.523 1.00 89.94 89 TYR A N 1
ATOM 669 C CA . TYR A 1 89 ? 3.983 -9.079 -4.521 1.00 89.94 89 TYR A CA 1
ATOM 670 C C . TYR A 1 89 ? 5.469 -8.755 -4.374 1.00 89.94 89 TYR A C 1
ATOM 672 O O . TYR A 1 89 ? 6.161 -8.673 -5.380 1.00 89.94 89 TYR A O 1
ATOM 680 N N . LEU A 1 90 ? 5.987 -8.598 -3.150 1.00 90.75 90 LEU A N 1
ATOM 681 C CA . LEU A 1 90 ? 7.412 -8.317 -2.927 1.00 90.75 90 LEU A CA 1
ATOM 682 C C . LEU A 1 90 ? 8.329 -9.510 -3.223 1.00 90.75 90 LEU A C 1
ATOM 684 O O . LEU A 1 90 ? 9.509 -9.304 -3.494 1.00 90.75 90 LEU A O 1
ATOM 688 N N . ARG A 1 91 ? 7.816 -10.743 -3.139 1.00 89.31 91 ARG A N 1
ATOM 689 C CA . ARG A 1 91 ? 8.569 -11.962 -3.478 1.00 89.31 91 ARG A CA 1
ATOM 690 C C . ARG A 1 91 ? 8.420 -12.372 -4.941 1.00 89.31 91 ARG A C 1
ATOM 692 O O . ARG A 1 91 ? 9.121 -13.288 -5.367 1.00 89.31 91 ARG A O 1
ATOM 699 N N . SER A 1 92 ? 7.528 -11.728 -5.692 1.00 86.81 92 SER A N 1
ATOM 700 C CA . SER A 1 92 ? 7.381 -11.985 -7.120 1.00 86.81 92 SER A CA 1
ATOM 701 C C . SER A 1 92 ? 8.695 -11.673 -7.848 1.00 86.81 92 SER A C 1
ATOM 703 O O . SER A 1 92 ? 9.251 -10.589 -7.645 1.00 86.81 92 SER A O 1
ATOM 705 N N . PRO A 1 93 ? 9.199 -12.578 -8.706 1.00 83.19 93 PRO A N 1
ATOM 706 C CA . PRO A 1 93 ? 10.430 -12.347 -9.463 1.00 83.19 93 PRO A CA 1
ATOM 707 C C . PRO A 1 93 ? 10.312 -11.165 -10.435 1.00 83.19 93 PRO A C 1
ATOM 709 O O . PRO A 1 93 ? 11.321 -10.566 -10.797 1.00 83.19 93 PRO A O 1
ATOM 712 N N . ASP A 1 94 ? 9.085 -10.807 -10.816 1.00 81.69 94 ASP A N 1
ATOM 713 C CA . ASP A 1 94 ? 8.789 -9.712 -11.741 1.00 81.69 94 ASP A CA 1
ATOM 714 C C . ASP A 1 94 ? 8.639 -8.355 -11.029 1.00 81.69 94 ASP A C 1
ATOM 716 O O . ASP A 1 94 ? 8.424 -7.317 -11.670 1.00 81.69 94 ASP A O 1
ATOM 720 N N . PHE A 1 95 ? 8.729 -8.338 -9.693 1.00 84.06 95 PHE A N 1
ATOM 721 C CA . PHE A 1 95 ? 8.581 -7.112 -8.928 1.00 84.06 95 PHE A CA 1
ATOM 722 C C . PHE A 1 95 ? 9.847 -6.256 -8.967 1.00 84.06 95 PHE A C 1
ATOM 724 O O . PHE A 1 95 ? 10.924 -6.632 -8.510 1.00 84.06 95 PHE A O 1
ATOM 731 N N . GLU A 1 96 ? 9.665 -5.021 -9.414 1.00 85.69 96 GLU A N 1
ATOM 732 C CA . GLU A 1 96 ? 10.647 -3.951 -9.313 1.00 85.69 96 GLU A CA 1
ATOM 733 C C . GLU A 1 96 ? 9.919 -2.626 -9.050 1.00 85.69 96 GLU A C 1
ATOM 735 O O . GLU A 1 96 ? 8.764 -2.424 -9.447 1.00 85.69 96 GLU A O 1
ATOM 740 N N . PHE A 1 97 ? 10.605 -1.679 -8.417 1.00 83.44 97 PHE A N 1
ATOM 741 C CA . PHE A 1 97 ? 10.097 -0.312 -8.350 1.00 83.44 97 PHE A CA 1
ATOM 742 C C . PHE A 1 97 ? 10.228 0.372 -9.710 1.00 8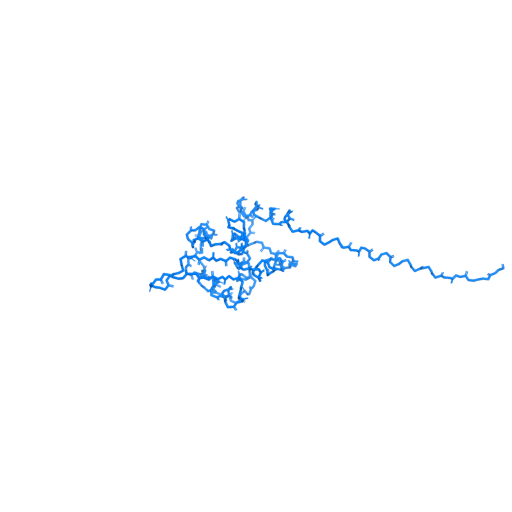3.44 97 PHE A C 1
ATOM 744 O O . PHE A 1 97 ? 11.161 0.130 -10.468 1.00 83.44 97 PHE A O 1
ATOM 751 N N . GLU A 1 98 ? 9.295 1.262 -10.031 1.00 77.94 98 GLU A N 1
ATOM 752 C CA . GLU A 1 98 ? 9.287 1.940 -11.320 1.00 77.94 98 GLU A CA 1
ATOM 753 C C . GLU A 1 98 ? 10.373 3.016 -11.428 1.00 77.94 98 GLU A C 1
ATOM 755 O O . GLU A 1 98 ? 10.416 3.976 -10.654 1.00 77.94 98 GLU A O 1
ATOM 760 N N . GLY A 1 99 ? 11.149 2.944 -12.508 1.00 76.19 99 GLY A N 1
ATOM 761 C CA . GLY A 1 99 ? 12.170 3.931 -12.846 1.00 76.19 99 GLY A CA 1
ATOM 762 C C . GLY A 1 99 ? 13.535 3.606 -12.245 1.00 76.19 99 GLY A C 1
ATOM 763 O O . GLY A 1 99 ? 13.795 2.499 -11.801 1.00 76.19 99 GLY A O 1
ATOM 764 N N . THR A 1 100 ? 14.438 4.584 -12.275 1.00 74.12 100 THR A N 1
ATOM 765 C CA . THR A 1 100 ? 15.860 4.369 -11.947 1.00 74.12 100 THR A CA 1
ATOM 766 C C . THR A 1 100 ? 16.194 4.629 -10.475 1.00 74.12 100 THR A C 1
ATOM 768 O O . THR A 1 100 ? 17.288 4.303 -10.026 1.00 74.12 100 THR A O 1
ATOM 771 N N . GLN A 1 101 ? 15.296 5.267 -9.718 1.00 77.62 101 GLN A N 1
ATOM 772 C CA . GLN A 1 101 ? 15.560 5.701 -8.344 1.00 77.62 101 GLN A CA 1
ATOM 773 C C . GLN A 1 101 ? 14.342 5.492 -7.448 1.00 77.62 101 GLN A C 1
ATOM 775 O O . GLN A 1 101 ? 13.223 5.861 -7.810 1.00 77.62 101 GLN A O 1
ATOM 780 N N . ILE A 1 102 ? 14.592 4.987 -6.240 1.00 80.81 102 ILE A N 1
ATOM 781 C CA . ILE A 1 102 ? 13.618 4.942 -5.149 1.00 80.81 102 ILE A CA 1
ATOM 782 C C . ILE A 1 102 ? 13.969 5.995 -4.099 1.00 80.81 102 ILE A C 1
ATOM 784 O O . ILE A 1 102 ? 15.137 6.224 -3.786 1.00 80.81 102 ILE A O 1
ATOM 788 N N . GLY A 1 103 ? 12.956 6.643 -3.525 1.00 81.88 103 GLY A N 1
ATOM 789 C CA . GLY A 1 103 ? 13.173 7.548 -2.398 1.00 81.88 103 GLY A CA 1
ATOM 790 C C . GLY A 1 103 ? 13.634 6.776 -1.158 1.00 81.88 103 GLY A C 1
ATOM 791 O O . GLY A 1 103 ? 13.103 5.705 -0.864 1.00 81.88 103 GLY A O 1
ATOM 792 N N . ALA A 1 104 ? 14.558 7.348 -0.379 1.00 85.75 104 ALA A N 1
ATOM 793 C CA . ALA A 1 104 ? 15.122 6.705 0.815 1.00 85.75 104 ALA A CA 1
ATOM 794 C C . ALA A 1 104 ? 14.055 6.225 1.817 1.00 85.75 104 ALA A C 1
ATOM 796 O O . ALA A 1 104 ? 14.208 5.178 2.438 1.00 85.75 104 ALA A O 1
ATOM 797 N N . ARG A 1 105 ? 12.932 6.950 1.937 1.00 85.62 105 ARG A N 1
ATOM 798 C CA . ARG A 1 105 ? 11.786 6.524 2.759 1.00 85.62 105 ARG A CA 1
ATOM 799 C C . ARG A 1 105 ? 11.252 5.158 2.332 1.00 85.62 105 ARG A C 1
ATOM 801 O O . ARG A 1 105 ? 11.068 4.303 3.188 1.00 85.62 105 ARG A O 1
ATOM 808 N N . MET A 1 106 ? 11.046 4.958 1.030 1.00 86.00 106 MET A N 1
ATOM 809 C CA . MET A 1 106 ? 10.536 3.698 0.492 1.00 86.00 106 MET A CA 1
ATOM 810 C C . MET A 1 106 ? 11.551 2.568 0.661 1.00 86.00 106 MET A C 1
ATOM 812 O O . MET A 1 106 ? 11.189 1.489 1.121 1.00 86.00 106 MET A O 1
ATOM 816 N N . GLY A 1 107 ? 12.828 2.839 0.371 1.00 88.44 107 GLY A N 1
ATOM 817 C CA . GLY A 1 107 ? 13.905 1.873 0.603 1.00 88.44 107 GLY A CA 1
ATOM 818 C C . GLY A 1 107 ? 13.963 1.419 2.064 1.00 88.44 107 GLY A C 1
ATOM 819 O O . GLY A 1 107 ? 13.996 0.225 2.341 1.00 88.44 107 GLY A O 1
ATOM 820 N N . ASN A 1 108 ? 13.858 2.353 3.011 1.00 91.25 108 ASN A N 1
ATOM 821 C CA . ASN A 1 108 ? 13.844 2.030 4.438 1.00 91.25 108 ASN A CA 1
ATOM 822 C C . ASN A 1 108 ? 12.607 1.222 4.856 1.00 91.25 108 ASN A C 1
ATOM 824 O O . ASN A 1 108 ? 12.712 0.371 5.736 1.00 91.25 108 ASN A O 1
ATOM 828 N N . TYR A 1 109 ? 11.439 1.473 4.257 1.00 91.56 109 TYR A N 1
ATOM 829 C CA . TYR A 1 109 ? 10.244 0.664 4.512 1.00 91.56 109 TYR A CA 1
ATOM 830 C C . TYR A 1 109 ? 10.429 -0.775 4.035 1.00 91.56 109 TYR A C 1
ATOM 832 O O . TYR A 1 109 ? 10.112 -1.696 4.783 1.00 91.56 109 TYR A O 1
ATOM 840 N N . LEU A 1 110 ? 11.018 -0.971 2.854 1.00 91.88 110 LEU A N 1
ATOM 841 C CA . LEU A 1 110 ? 11.327 -2.306 2.351 1.00 91.88 110 LEU A CA 1
ATOM 842 C C . LEU A 1 110 ? 12.335 -3.036 3.247 1.00 91.88 110 LEU A C 1
ATOM 844 O O . LEU A 1 110 ? 12.097 -4.178 3.618 1.00 91.88 110 LEU A O 1
ATOM 848 N N . VAL A 1 111 ? 13.427 -2.376 3.643 1.00 92.75 111 VAL A N 1
ATOM 849 C CA . VAL A 1 111 ? 14.429 -2.972 4.546 1.00 92.75 111 VAL A CA 1
ATOM 850 C C . VAL A 1 111 ? 13.785 -3.409 5.862 1.00 92.75 111 VAL A C 1
ATOM 852 O O . VAL A 1 111 ? 14.034 -4.517 6.334 1.00 92.75 111 VAL A O 1
ATOM 855 N N . LYS A 1 112 ? 12.914 -2.571 6.438 1.00 92.19 112 LYS A N 1
ATOM 856 C CA . LYS A 1 112 ? 12.152 -2.931 7.641 1.00 92.19 112 LYS A CA 1
ATOM 857 C C . LYS A 1 112 ? 11.257 -4.142 7.409 1.00 92.19 112 LYS A C 1
ATOM 859 O O . LYS A 1 112 ? 11.178 -4.991 8.288 1.00 92.19 112 LYS A O 1
ATOM 864 N N . TRP A 1 113 ? 10.588 -4.211 6.261 1.00 92.88 113 TRP A N 1
ATOM 865 C CA . TRP A 1 113 ? 9.711 -5.328 5.923 1.00 92.88 113 TRP A CA 1
ATOM 866 C C . TRP A 1 113 ? 10.496 -6.635 5.813 1.00 92.88 113 TRP A C 1
ATOM 868 O O . TRP A 1 113 ? 10.139 -7.611 6.464 1.00 92.88 113 TRP A O 1
ATOM 878 N N . ILE A 1 114 ? 11.624 -6.623 5.097 1.00 90.88 114 ILE A N 1
ATOM 879 C CA . ILE A 1 114 ? 12.521 -7.782 4.972 1.00 90.88 114 ILE A CA 1
ATOM 880 C C . ILE A 1 114 ? 13.012 -8.243 6.349 1.00 90.88 114 ILE A C 1
ATOM 882 O O . ILE A 1 114 ? 13.034 -9.436 6.619 1.00 90.88 114 ILE A O 1
ATOM 886 N N . ALA A 1 115 ? 13.375 -7.312 7.235 1.00 89.38 115 ALA A N 1
ATOM 887 C CA . ALA A 1 115 ? 13.815 -7.648 8.589 1.00 89.38 115 ALA A CA 1
ATOM 888 C C . ALA A 1 115 ? 12.683 -8.183 9.487 1.00 89.38 115 ALA A C 1
ATOM 890 O O . ALA A 1 115 ? 12.950 -8.894 10.452 1.00 89.38 115 ALA A O 1
ATOM 891 N N . HIS A 1 116 ? 11.434 -7.807 9.208 1.00 88.12 116 HIS A N 1
ATOM 892 C CA . HIS A 1 116 ? 10.269 -8.221 9.986 1.00 88.12 116 HIS A CA 1
ATOM 893 C C . HIS A 1 116 ? 9.752 -9.602 9.581 1.00 88.12 116 HIS A C 1
ATOM 895 O O . HIS A 1 116 ? 9.254 -10.348 10.422 1.00 88.12 116 HIS A O 1
ATOM 901 N N . VAL A 1 117 ? 9.840 -9.939 8.296 1.00 85.44 117 VAL A N 1
ATOM 902 C CA . VAL A 1 117 ? 9.317 -11.199 7.782 1.00 85.44 117 VAL A CA 1
ATOM 903 C C . VAL A 1 117 ? 10.353 -12.301 7.987 1.00 85.44 117 VAL A C 1
ATOM 905 O O . VAL A 1 117 ? 11.477 -12.165 7.503 1.00 85.44 117 VAL A O 1
ATOM 908 N N . PRO A 1 118 ? 10.006 -13.406 8.673 1.00 69.75 118 PRO A N 1
ATOM 909 C CA . PRO A 1 118 ? 10.927 -14.520 8.820 1.00 69.75 118 PRO A CA 1
ATOM 910 C C . PRO A 1 118 ? 11.291 -15.040 7.430 1.00 69.75 118 PRO A C 1
ATOM 912 O O . PRO A 1 118 ? 10.419 -15.372 6.620 1.00 69.75 118 PRO A O 1
ATOM 915 N N . THR A 1 119 ? 12.588 -15.086 7.138 1.00 61.62 119 THR A N 1
ATOM 916 C CA . THR A 1 119 ? 13.091 -15.768 5.954 1.00 61.62 119 THR A CA 1
ATOM 917 C C . THR A 1 119 ? 12.720 -17.236 6.100 1.00 61.62 119 THR A C 1
ATOM 919 O O . THR A 1 119 ? 13.213 -17.926 6.991 1.00 61.62 119 THR A O 1
ATOM 922 N N . VAL A 1 120 ? 11.810 -17.716 5.249 1.00 57.12 120 VAL A N 1
ATOM 923 C CA . VAL A 1 120 ? 11.603 -19.155 5.092 1.00 57.12 120 VAL A CA 1
ATOM 924 C C . VAL A 1 120 ? 12.952 -19.698 4.649 1.00 57.12 120 VAL A C 1
ATOM 926 O O . VAL A 1 120 ? 13.411 -19.395 3.547 1.00 57.12 120 VAL A O 1
ATOM 929 N N . ALA A 1 121 ? 13.631 -20.410 5.547 1.00 51.34 121 ALA A N 1
ATOM 930 C CA . ALA A 1 121 ? 14.820 -21.150 5.188 1.00 51.34 121 ALA A CA 1
ATOM 931 C C . ALA A 1 121 ? 14.401 -22.087 4.059 1.00 51.34 121 ALA A C 1
ATOM 933 O O . ALA A 1 121 ? 13.537 -22.943 4.249 1.00 51.34 121 ALA A O 1
ATOM 934 N N . ILE A 1 122 ? 14.969 -21.879 2.873 1.00 54.81 122 ILE A N 1
ATOM 935 C CA . ILE A 1 122 ? 14.955 -22.904 1.843 1.00 54.81 122 ILE A CA 1
ATOM 936 C C . ILE A 1 122 ? 15.611 -24.122 2.488 1.00 54.81 122 ILE A C 1
ATOM 938 O O . ILE A 1 122 ? 16.812 -24.127 2.752 1.00 54.81 122 ILE A O 1
ATOM 942 N N . ALA A 1 123 ? 14.799 -25.108 2.864 1.00 52.81 123 ALA A N 1
ATOM 943 C CA . ALA A 1 123 ? 15.317 -26.413 3.204 1.00 52.81 123 ALA A CA 1
ATOM 944 C C . ALA A 1 123 ? 15.991 -26.901 1.925 1.00 52.81 123 ALA A C 1
ATOM 946 O O . ALA A 1 123 ? 15.321 -27.243 0.953 1.00 52.81 123 ALA A O 1
ATOM 947 N N . SER A 1 124 ? 17.319 -26.815 1.890 1.00 48.34 124 SER A N 1
ATOM 948 C CA . SER A 1 124 ? 18.112 -27.548 0.924 1.00 48.34 124 SER A CA 1
ATOM 949 C C . SER A 1 124 ? 17.756 -29.007 1.148 1.00 48.34 124 SER A C 1
ATOM 951 O O . SER A 1 124 ? 18.177 -29.598 2.142 1.00 48.34 124 SER A O 1
ATOM 953 N N . ASP A 1 125 ? 16.910 -29.551 0.281 1.00 49.84 125 ASP A N 1
ATOM 954 C CA . ASP A 1 125 ? 16.655 -30.978 0.206 1.00 49.84 125 ASP A CA 1
ATOM 955 C C . ASP A 1 125 ? 17.963 -31.615 -0.269 1.00 49.84 125 ASP A C 1
ATOM 957 O O . ASP A 1 125 ? 18.238 -31.752 -1.459 1.00 49.84 125 ASP A O 1
ATOM 961 N N . SER A 1 126 ? 18.859 -31.878 0.682 1.00 52.25 126 SER A N 1
ATOM 962 C CA . SER A 1 126 ? 19.996 -32.754 0.470 1.00 52.25 126 SER A CA 1
ATOM 963 C C . SER A 1 126 ? 19.456 -34.177 0.481 1.00 52.25 126 SER A C 1
ATOM 965 O O . SER A 1 126 ? 19.618 -34.912 1.457 1.00 52.25 126 SER A O 1
ATOM 967 N N . SER A 1 127 ? 18.762 -34.545 -0.592 1.00 49.12 127 SER A N 1
ATOM 968 C CA . SER A 1 127 ? 18.446 -35.932 -0.879 1.00 49.12 127 SER A CA 1
ATOM 969 C C . SER A 1 127 ? 19.764 -36.609 -1.264 1.00 49.12 127 SER A C 1
ATOM 971 O O . SER A 1 127 ? 20.231 -36.535 -2.400 1.00 49.12 127 SER A O 1
ATOM 973 N N . THR A 1 128 ? 20.425 -37.188 -0.264 1.00 45.47 128 THR A N 1
ATOM 974 C CA . THR A 1 128 ? 21.529 -38.129 -0.435 1.00 45.47 128 THR A CA 1
ATOM 975 C C . THR A 1 128 ? 20.985 -39.346 -1.175 1.00 45.47 128 THR A C 1
ATOM 977 O O . THR A 1 128 ? 20.281 -40.167 -0.589 1.00 45.47 128 THR A O 1
ATOM 980 N N . ASP A 1 129 ? 21.291 -39.457 -2.465 1.00 47.56 129 ASP A N 1
ATOM 981 C CA . ASP A 1 129 ? 21.131 -40.701 -3.214 1.00 47.56 129 ASP A CA 1
ATOM 982 C C . ASP A 1 129 ? 22.266 -41.646 -2.782 1.00 47.56 129 ASP A C 1
ATOM 984 O O . ASP A 1 129 ? 23.340 -41.697 -3.381 1.00 47.56 129 ASP A O 1
ATOM 988 N N . GLU A 1 130 ? 22.076 -42.331 -1.652 1.00 49.03 130 GLU A N 1
ATOM 989 C CA . GLU A 1 130 ? 22.915 -43.466 -1.263 1.00 49.03 130 GLU A CA 1
ATOM 990 C C . GLU A 1 130 ? 22.426 -44.698 -2.035 1.00 49.03 130 GLU A C 1
ATOM 992 O O . GLU A 1 130 ? 21.698 -45.553 -1.529 1.00 49.03 130 GLU A O 1
ATOM 997 N N . ALA A 1 131 ? 22.794 -44.750 -3.316 1.00 51.22 131 ALA A N 1
ATOM 998 C CA . ALA A 1 131 ? 22.634 -45.933 -4.142 1.00 51.22 131 ALA A CA 1
ATOM 999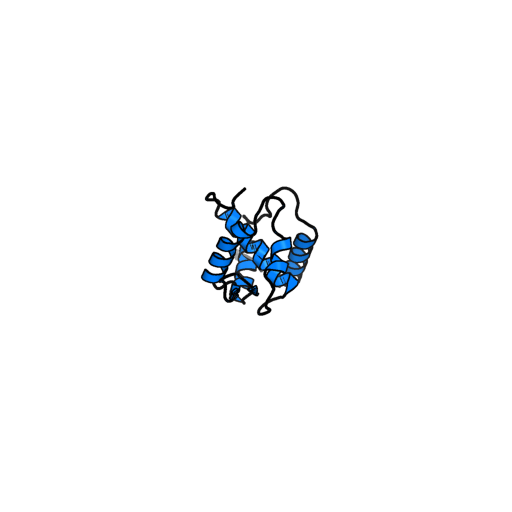 C C . ALA A 1 131 ? 23.707 -46.971 -3.776 1.00 51.22 131 ALA A C 1
ATOM 1001 O O . ALA A 1 131 ? 24.885 -46.863 -4.117 1.00 51.22 131 ALA A O 1
ATOM 1002 N N . VAL 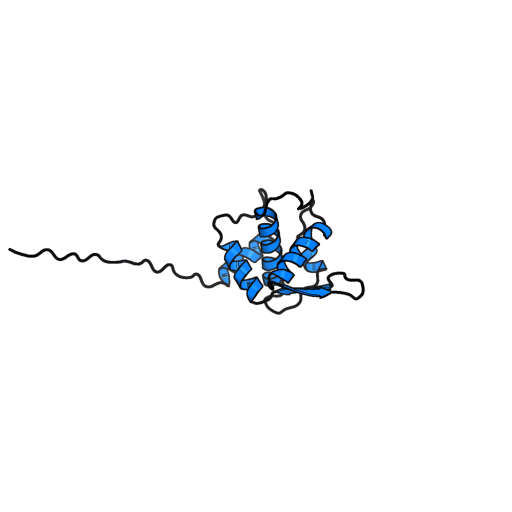A 1 132 ? 23.234 -47.993 -3.070 1.00 53.22 132 VAL A N 1
ATOM 1003 C CA . VAL A 1 132 ? 23.808 -49.328 -2.891 1.00 53.22 132 VAL A CA 1
ATOM 1004 C C . VAL A 1 132 ? 24.545 -49.812 -4.150 1.00 53.22 132 VAL A C 1
ATOM 1006 O O . VAL A 1 132 ? 23.930 -49.977 -5.202 1.00 53.22 132 VAL A O 1
ATOM 1009 N N . VAL A 1 133 ? 25.831 -50.156 -4.021 1.00 51.34 133 VAL A N 1
ATOM 1010 C CA . VAL A 1 133 ? 26.492 -51.111 -4.924 1.00 51.34 133 VAL A CA 1
ATOM 1011 C C . VAL A 1 133 ? 27.045 -52.281 -4.122 1.00 51.34 133 VAL A C 1
ATOM 1013 O O . VAL A 1 133 ? 27.815 -52.124 -3.177 1.00 51.34 133 VAL A O 1
ATOM 1016 N N . ALA A 1 134 ? 26.548 -53.453 -4.496 1.00 49.81 134 ALA A N 1
ATOM 1017 C CA . ALA A 1 134 ? 26.823 -54.754 -3.930 1.00 49.81 134 ALA A CA 1
ATOM 1018 C C . ALA A 1 134 ? 28.032 -55.439 -4.598 1.00 49.81 134 ALA A C 1
ATOM 1020 O O . ALA A 1 134 ? 28.401 -55.111 -5.722 1.00 49.81 134 ALA A O 1
ATOM 1021 N N . GLU A 1 135 ? 28.509 -56.464 -3.888 1.00 40.47 135 GLU A N 1
ATOM 1022 C CA . GLU A 1 135 ? 29.287 -57.636 -4.319 1.00 40.47 135 GLU A CA 1
ATOM 1023 C C . GLU A 1 135 ? 30.786 -57.510 -4.649 1.00 40.47 135 GLU A C 1
ATOM 1025 O O . GLU A 1 135 ? 31.232 -56.754 -5.510 1.00 40.47 135 GLU A O 1
ATOM 1030 N N . GLY A 1 136 ? 31.534 -58.379 -3.955 1.00 38.97 136 GLY A N 1
ATOM 1031 C CA . GLY A 1 136 ? 32.945 -58.722 -4.103 1.00 38.97 136 GLY A CA 1
ATOM 1032 C C . GLY A 1 136 ? 33.367 -59.655 -2.976 1.00 38.97 136 GLY A C 1
ATOM 1033 O O . GLY A 1 136 ? 33.646 -59.126 -1.879 1.00 38.97 136 GLY A O 1
#

Secondary structure (DSSP, 8-state):
--S-SS-HHHHHHHHHHHHHHHHHHT-BT-EEEHHHHGGGS-TT--TTHHHHHHHHHHHTTSEEEEEPTTS-EEEEEE-HHHHHHHHHHHH-TT---SSS---HHHHHHHHHHHHHS-------------------

Radius of gyration: 20.05 Å; chains: 1; bounding box: 53×73×32 Å